Protein AF-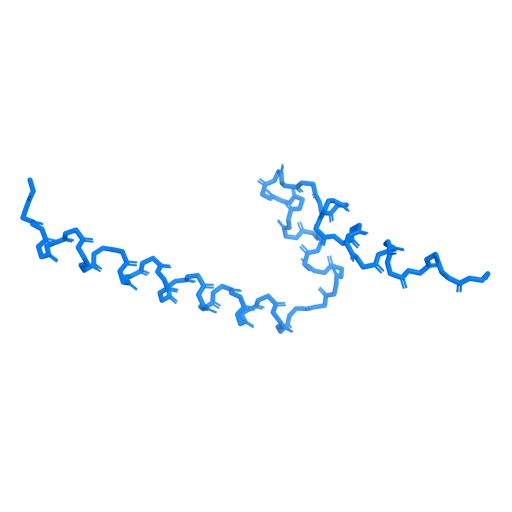A0A378PHV1-F1 (afdb_monomer)

Sequence (57 aa):
MSESKLNEQIKKFDELQDSMHEAEKNRTLEEQVAYLKSQGIDPSKSYAKWDDDQEEE

Solvent-accessible surface area (backbone atoms only — not comparable to full-atom values): 3475 Å² total; per-residue (Å²): 132,59,70,68,60,52,53,54,49,51,52,52,51,52,57,49,50,54,53,51,52,55,56,52,71,76,44,55,71,70,56,50,44,52,50,32,47,74,72,74,40,69,47,65,71,72,50,44,72,62,57,67,75,66,80,80,136

Organism: NCBI:txid29433

Secondary structure (DSSP, 8-state):
--HHHHHHHHHHHHHHHHHHHHHHHTS-HHHHHHHHHHTT--THHHHHHHHGGG---

Structure (mmCIF, N/CA/C/O backbone):
data_AF-A0A378PHV1-F1
#
_entry.id   AF-A0A378PHV1-F1
#
loop_
_atom_site.group_PDB
_atom_site.id
_atom_site.type_symbol
_atom_site.label_atom_id
_atom_site.label_alt_id
_atom_site.label_comp_id
_atom_site.label_asym_id
_atom_site.label_entity_id
_atom_site.label_seq_id
_atom_site.pdbx_PDB_ins_code
_atom_site.Cartn_x
_atom_site.Cartn_y
_atom_site.Cartn_z
_atom_site.occupancy
_atom_site.B_iso_or_equiv
_atom_site.auth_seq_id
_atom_site.auth_comp_id
_atom_site.auth_asym_id
_atom_site.auth_atom_id
_atom_site.pdbx_PDB_model_num
ATOM 1 N N . MET A 1 1 ? -12.008 7.927 24.524 1.00 59.19 1 MET A N 1
ATOM 2 C CA . MET A 1 1 ? -12.726 7.009 23.611 1.00 59.19 1 MET A CA 1
ATOM 3 C C . MET A 1 1 ? -12.874 5.671 24.318 1.00 59.19 1 MET A C 1
ATOM 5 O O . MET A 1 1 ? -11.987 5.344 25.089 1.00 59.19 1 MET A O 1
ATOM 9 N N . SER A 1 2 ? -13.982 4.951 24.131 1.00 76.38 2 SER A N 1
ATOM 10 C CA . SER A 1 2 ? -14.153 3.601 24.699 1.00 76.38 2 SER A CA 1
ATOM 11 C C . SER A 1 2 ? -13.168 2.630 24.033 1.00 76.38 2 SER A C 1
ATOM 13 O O . SER A 1 2 ? -13.043 2.667 22.809 1.00 76.38 2 SER A O 1
ATOM 15 N N . GLU A 1 3 ? -12.495 1.773 24.809 1.00 79.25 3 GLU A N 1
ATOM 16 C CA . GLU A 1 3 ? -11.590 0.724 24.295 1.00 79.25 3 GLU A CA 1
ATOM 17 C C . GLU A 1 3 ? -12.281 -0.190 23.273 1.00 79.25 3 GLU A C 1
ATOM 19 O O . GLU A 1 3 ? -11.684 -0.563 22.268 1.00 79.25 3 GLU A O 1
ATOM 24 N N . SER A 1 4 ? -13.573 -0.476 23.457 1.00 82.19 4 SER A N 1
ATOM 25 C CA . SER A 1 4 ? -14.352 -1.282 22.507 1.00 82.19 4 SER A CA 1
ATOM 26 C C . SER A 1 4 ? -14.476 -0.601 21.139 1.00 82.19 4 SER A C 1
ATOM 28 O O . SER A 1 4 ? -14.343 -1.261 20.112 1.00 82.19 4 SER A O 1
ATOM 30 N N . LYS A 1 5 ? -14.633 0.728 21.105 1.00 87.25 5 LYS A N 1
ATOM 31 C CA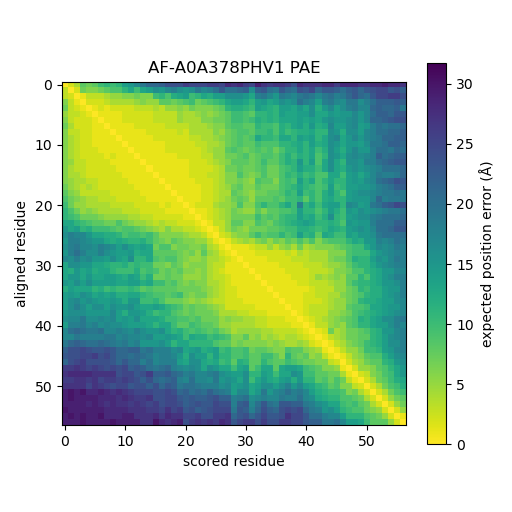 . LYS A 1 5 ? -14.709 1.487 19.848 1.00 87.25 5 LYS A CA 1
ATOM 32 C C . LYS A 1 5 ? -13.358 1.545 19.128 1.00 87.25 5 LYS A C 1
ATOM 34 O O . LYS A 1 5 ? -13.323 1.575 17.901 1.00 87.25 5 LYS A O 1
ATOM 39 N N . LEU A 1 6 ? -12.261 1.555 19.887 1.00 89.69 6 LEU A N 1
ATOM 40 C CA . LEU A 1 6 ? -10.909 1.489 19.334 1.00 89.69 6 LEU A CA 1
ATOM 41 C C . LEU A 1 6 ? -10.643 0.113 18.708 1.00 89.69 6 LEU A C 1
ATOM 43 O O . LEU A 1 6 ? -10.199 0.046 17.567 1.00 89.69 6 LEU A O 1
ATOM 47 N N . ASN A 1 7 ? -11.001 -0.971 19.401 1.00 90.12 7 ASN A N 1
ATOM 48 C CA . ASN A 1 7 ? -10.852 -2.333 18.881 1.00 90.12 7 ASN A CA 1
ATOM 49 C C . ASN A 1 7 ? -11.696 -2.574 17.620 1.00 90.12 7 ASN A C 1
ATOM 51 O O . ASN A 1 7 ? -11.226 -3.195 16.671 1.00 90.12 7 ASN A O 1
ATOM 55 N N . GLU A 1 8 ? -12.918 -2.039 17.565 1.00 90.50 8 GLU A N 1
ATOM 56 C CA . GLU A 1 8 ? -13.743 -2.086 16.350 1.00 90.50 8 GLU A CA 1
ATOM 57 C C . GLU A 1 8 ? -13.126 -1.313 15.180 1.00 90.50 8 GLU A C 1
ATOM 59 O O . GLU A 1 8 ? -13.254 -1.735 14.032 1.00 90.50 8 GLU A O 1
ATOM 64 N N . GLN A 1 9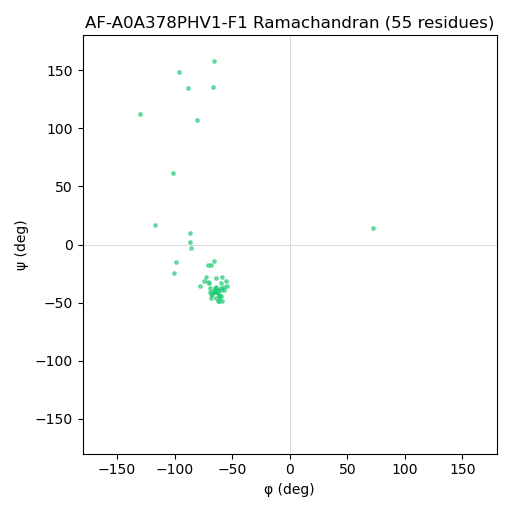 ? -12.470 -0.179 15.442 1.00 91.25 9 GLN A N 1
ATOM 65 C CA . GLN A 1 9 ? -11.765 0.564 14.398 1.00 91.25 9 GLN A CA 1
ATOM 66 C C . GLN A 1 9 ? -10.550 -0.201 13.883 1.00 91.25 9 GLN A C 1
ATOM 68 O O . GLN A 1 9 ? -10.374 -0.266 12.672 1.00 91.25 9 GLN A O 1
ATOM 73 N N . ILE A 1 10 ? -9.761 -0.809 14.771 1.00 92.50 10 ILE A N 1
ATOM 74 C CA . ILE A 1 10 ? -8.606 -1.633 14.388 1.00 92.50 10 ILE A CA 1
ATOM 75 C C . ILE A 1 10 ? -9.062 -2.790 13.496 1.00 92.50 10 ILE A C 1
ATOM 77 O O . ILE A 1 10 ? -8.569 -2.930 12.384 1.00 92.50 10 ILE A O 1
ATOM 81 N N . LYS A 1 11 ? -10.106 -3.520 13.906 1.00 92.25 11 LYS A N 1
ATOM 82 C CA . LYS A 1 11 ? -10.661 -4.633 13.123 1.00 92.25 11 LYS A CA 1
ATOM 83 C C . LYS A 1 11 ? -11.102 -4.216 11.714 1.00 92.25 11 LYS A C 1
ATOM 85 O O . LYS A 1 11 ? -10.920 -4.966 10.764 1.00 92.25 11 LYS A O 1
ATOM 90 N N . LYS A 1 12 ? -11.657 -3.010 11.563 1.00 91.81 12 LYS A N 1
ATOM 91 C CA . LYS A 1 12 ? -12.033 -2.461 10.248 1.00 91.81 12 LYS A CA 1
ATOM 92 C C . LYS A 1 12 ? -10.827 -2.098 9.385 1.00 91.81 12 LYS A C 1
ATOM 94 O O . LYS A 1 12 ? -10.924 -2.188 8.167 1.00 91.81 12 LYS A O 1
ATOM 99 N N . PHE A 1 13 ? -9.726 -1.655 9.991 1.00 90.44 13 PHE A N 1
ATOM 100 C CA . PHE A 1 13 ? -8.485 -1.412 9.258 1.00 90.44 13 PHE A CA 1
ATOM 101 C C . PHE A 1 13 ? -7.859 -2.720 8.778 1.00 90.44 13 PHE A C 1
ATOM 103 O O . PHE A 1 13 ? -7.443 -2.776 7.625 1.00 90.44 13 PHE A O 1
ATOM 110 N N . ASP A 1 14 ? -7.872 -3.765 9.606 1.00 89.12 14 ASP A N 1
ATOM 111 C CA . ASP A 1 14 ? -7.381 -5.0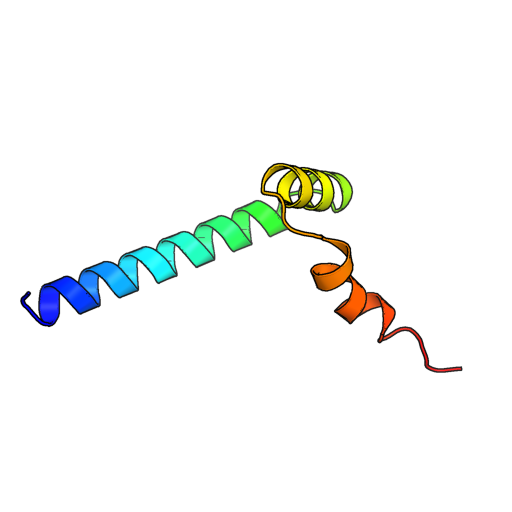92 9.220 1.00 89.12 14 ASP A CA 1
ATOM 112 C C . ASP A 1 14 ? -8.197 -5.662 8.043 1.00 89.12 14 ASP A C 1
ATOM 114 O O . ASP A 1 14 ? -7.636 -6.033 7.016 1.00 89.12 14 ASP A O 1
ATOM 118 N N . GLU A 1 15 ? -9.534 -5.619 8.129 1.00 90.38 15 GLU A N 1
ATOM 119 C CA . GLU A 1 15 ? -10.432 -6.059 7.045 1.00 90.38 15 GLU A CA 1
ATOM 120 C C . GLU A 1 15 ? -10.216 -5.265 5.741 1.00 90.38 15 GLU A C 1
ATOM 122 O O . GLU A 1 15 ? -10.282 -5.821 4.641 1.00 90.38 15 GLU A O 1
ATOM 127 N N . LEU A 1 16 ? -9.940 -3.960 5.844 1.00 88.25 16 LEU A N 1
ATOM 128 C CA . LEU A 1 16 ? -9.630 -3.122 4.687 1.00 88.25 16 LEU A CA 1
ATOM 129 C C . LEU A 1 16 ? -8.276 -3.493 4.069 1.00 88.25 16 LEU A C 1
ATOM 131 O O . LEU A 1 16 ? -8.166 -3.561 2.845 1.00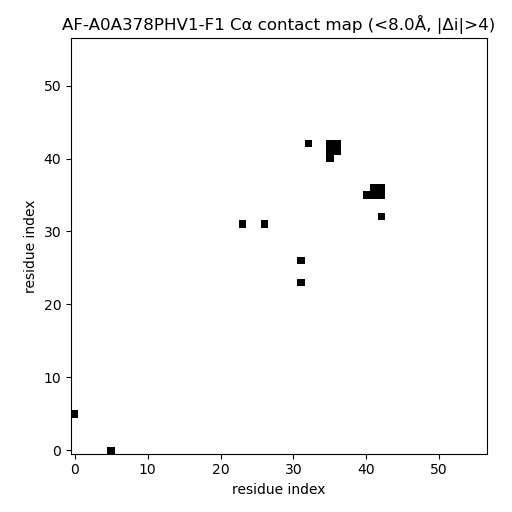 88.25 16 LEU A O 1
ATOM 135 N N . GLN A 1 17 ? -7.263 -3.736 4.901 1.00 82.06 17 GLN A N 1
ATOM 136 C CA . GLN A 1 17 ? -5.934 -4.140 4.455 1.00 82.06 17 GLN A CA 1
ATOM 137 C C . GLN A 1 17 ? -5.992 -5.462 3.683 1.00 82.06 17 GLN A C 1
ATOM 139 O O . GLN A 1 17 ? -5.429 -5.551 2.592 1.00 82.06 17 GLN A O 1
ATOM 144 N N . ASP A 1 18 ? -6.728 -6.448 4.196 1.00 81.00 18 ASP A N 1
ATOM 145 C CA . ASP A 1 18 ? -6.898 -7.746 3.537 1.00 81.00 18 ASP A CA 1
ATOM 146 C C . ASP A 1 18 ? -7.581 -7.601 2.169 1.00 81.00 18 ASP A C 1
ATOM 148 O O . ASP A 1 18 ? -7.121 -8.164 1.174 1.00 81.00 18 ASP A O 1
ATOM 152 N N . SER A 1 19 ? -8.633 -6.778 2.086 1.00 81.06 19 SER A N 1
ATOM 153 C CA . SER A 1 19 ? -9.335 -6.518 0.823 1.00 81.06 19 SER A CA 1
ATOM 154 C C . SER A 1 19 ? -8.448 -5.812 -0.208 1.00 81.06 19 SER A C 1
ATOM 156 O O . SER A 1 19 ? -8.490 -6.142 -1.396 1.00 81.06 19 SER A O 1
ATOM 158 N N . MET A 1 20 ? -7.616 -4.863 0.228 1.00 78.00 20 MET A N 1
ATOM 159 C CA . MET A 1 20 ? -6.646 -4.205 -0.649 1.00 78.00 20 MET A CA 1
ATOM 160 C C . MET A 1 20 ? -5.573 -5.185 -1.133 1.00 78.00 20 MET A C 1
ATOM 162 O O . MET A 1 20 ? -5.248 -5.181 -2.319 1.00 78.00 20 MET A O 1
ATOM 166 N N . HIS A 1 21 ? -5.086 -6.067 -0.257 1.00 76.50 21 HIS A N 1
ATOM 167 C CA . HIS A 1 21 ? -4.095 -7.082 -0.609 1.00 76.50 21 HIS A CA 1
ATOM 168 C C . HIS A 1 21 ? -4.637 -8.100 -1.627 1.00 76.50 21 HIS A C 1
ATOM 170 O O . HIS A 1 21 ? -3.960 -8.450 -2.596 1.00 76.50 21 HIS A O 1
ATOM 176 N N . GLU A 1 22 ? -5.889 -8.537 -1.472 1.00 74.88 22 GLU A N 1
ATOM 177 C CA . GLU A 1 22 ? -6.553 -9.411 -2.445 1.00 74.88 22 GLU A CA 1
ATOM 178 C C . GLU A 1 22 ? -6.770 -8.710 -3.797 1.00 74.88 22 GLU A C 1
ATOM 180 O O . GLU A 1 22 ? -6.554 -9.303 -4.858 1.00 74.88 22 GLU A O 1
ATOM 185 N N . ALA A 1 23 ? -7.148 -7.430 -3.782 1.00 74.69 23 ALA A N 1
ATOM 186 C CA . ALA A 1 23 ? -7.295 -6.639 -5.000 1.00 74.69 23 ALA A CA 1
ATOM 187 C C . ALA A 1 23 ? -5.956 -6.439 -5.733 1.00 74.69 23 ALA A C 1
ATOM 189 O O . ALA A 1 23 ? -5.926 -6.476 -6.964 1.00 74.69 23 ALA A O 1
ATOM 190 N N . GLU A 1 24 ? -4.852 -6.264 -5.003 1.00 66.75 24 GLU A N 1
ATOM 191 C CA . GLU A 1 24 ? -3.500 -6.185 -5.567 1.00 66.75 24 GLU A CA 1
ATOM 192 C C . GLU A 1 24 ? -3.062 -7.511 -6.196 1.00 66.75 24 GLU A C 1
ATOM 194 O O . GLU A 1 24 ? -2.524 -7.503 -7.302 1.00 66.75 24 GLU A O 1
ATOM 199 N N . LYS A 1 25 ? -3.379 -8.652 -5.569 1.00 68.00 25 LYS A N 1
ATOM 200 C CA . LYS A 1 25 ? -3.080 -9.989 -6.112 1.00 68.00 25 LYS A CA 1
ATOM 201 C C . LYS A 1 25 ? -3.726 -10.248 -7.482 1.00 68.00 25 LYS A C 1
ATOM 203 O O . LYS A 1 25 ? -3.190 -11.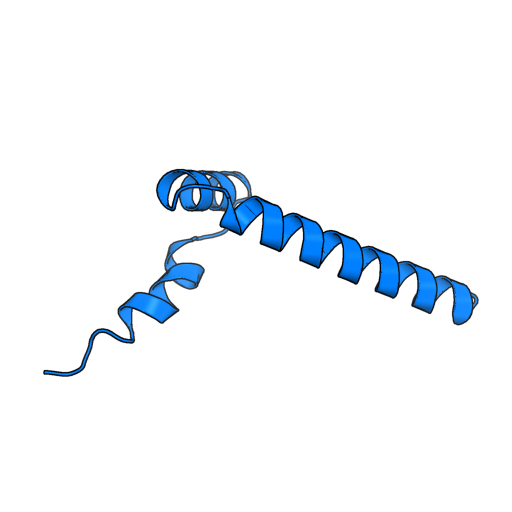021 -8.271 1.00 68.00 25 LYS A O 1
ATOM 208 N N . ASN A 1 26 ? -4.856 -9.601 -7.770 1.00 69.38 26 ASN A N 1
ATOM 209 C CA . ASN A 1 26 ? -5.569 -9.723 -9.045 1.00 69.38 26 ASN A CA 1
ATOM 210 C C . ASN A 1 26 ? -5.063 -8.765 -10.140 1.00 69.38 26 ASN A C 1
ATOM 212 O O . ASN A 1 26 ? -5.564 -8.816 -11.264 1.00 69.38 26 ASN A O 1
ATOM 216 N N . ARG A 1 27 ? -4.099 -7.887 -9.835 1.00 72.88 27 ARG A N 1
ATOM 217 C CA . ARG A 1 27 ? -3.492 -6.955 -10.797 1.00 72.88 27 ARG A CA 1
ATOM 218 C C . ARG A 1 27 ? -2.198 -7.521 -11.363 1.00 72.88 27 ARG A C 1
ATOM 220 O O . ARG A 1 27 ? -1.457 -8.211 -10.665 1.00 72.88 27 ARG A O 1
ATOM 227 N N . THR A 1 28 ? -1.887 -7.176 -12.607 1.00 78.75 28 THR A N 1
ATOM 228 C CA . THR A 1 28 ? -0.568 -7.454 -13.194 1.00 78.75 28 THR A CA 1
ATOM 229 C C . THR A 1 28 ? 0.528 -6.652 -12.478 1.00 78.75 28 THR A C 1
ATOM 231 O O . THR A 1 28 ? 0.253 -5.618 -11.867 1.00 78.75 28 THR A O 1
ATOM 234 N N . LEU A 1 29 ? 1.789 -7.094 -12.557 1.00 74.50 29 LEU A N 1
ATOM 235 C CA . LEU A 1 29 ? 2.921 -6.378 -11.942 1.00 74.50 29 LEU A CA 1
ATOM 236 C C . LEU A 1 29 ? 3.035 -4.930 -12.446 1.00 74.50 29 LEU A C 1
ATOM 238 O O . LEU A 1 29 ? 3.288 -4.016 -11.665 1.00 74.50 29 LEU A O 1
ATOM 242 N N . GLU A 1 30 ? 2.786 -4.702 -13.736 1.00 75.00 30 GLU A N 1
ATOM 243 C CA . GLU A 1 30 ? 2.801 -3.368 -14.345 1.00 75.00 30 GLU A CA 1
ATOM 244 C C . GLU A 1 30 ? 1.727 -2.451 -13.738 1.00 75.00 30 GLU A C 1
ATOM 246 O O . GLU A 1 30 ? 1.999 -1.293 -13.41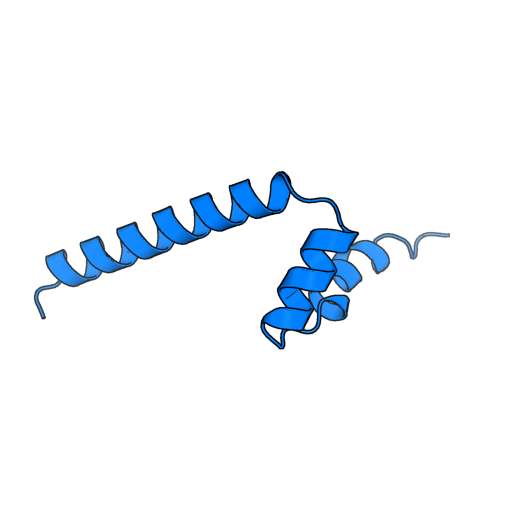2 1.00 75.00 30 GLU A O 1
ATOM 251 N N . GLU A 1 31 ? 0.523 -2.980 -13.510 1.00 79.19 31 GLU A N 1
ATOM 252 C CA . GLU A 1 31 ? -0.581 -2.254 -12.874 1.00 79.19 31 GLU A CA 1
ATOM 253 C C . GLU A 1 31 ? -0.323 -1.987 -11.386 1.00 79.19 31 GLU A C 1
ATOM 255 O O . GLU A 1 31 ? -0.653 -0.908 -10.889 1.00 79.19 31 GLU A O 1
ATOM 260 N N . GLN A 1 32 ? 0.296 -2.933 -10.672 1.00 78.69 32 GLN A N 1
ATOM 261 C CA . GLN A 1 32 ? 0.705 -2.747 -9.277 1.00 78.69 32 GLN A CA 1
ATOM 262 C C . GLN A 1 32 ? 1.770 -1.642 -9.158 1.00 78.69 32 GLN A C 1
ATOM 264 O O . GLN A 1 32 ? 1.632 -0.725 -8.347 1.00 78.69 32 GLN A O 1
ATOM 269 N N . VAL A 1 33 ? 2.785 -1.654 -10.028 1.00 80.50 33 VAL A N 1
ATOM 270 C CA . VAL A 1 33 ? 3.832 -0.620 -10.096 1.00 80.50 33 VAL A CA 1
ATOM 271 C C . VAL A 1 33 ? 3.243 0.753 -10.428 1.00 80.50 33 VAL A C 1
ATOM 273 O O . VAL A 1 33 ? 3.612 1.749 -9.798 1.00 80.50 33 VAL A O 1
ATOM 276 N N . ALA A 1 34 ? 2.327 0.834 -11.397 1.00 81.56 34 ALA A N 1
ATOM 277 C CA . ALA A 1 34 ? 1.660 2.083 -11.763 1.00 81.56 34 ALA A CA 1
ATOM 278 C C . ALA A 1 34 ? 0.802 2.631 -10.611 1.00 81.56 34 ALA A C 1
ATOM 280 O O . ALA A 1 34 ? 0.829 3.833 -10.334 1.00 81.56 34 ALA A O 1
ATOM 281 N N . TYR A 1 35 ? 0.093 1.752 -9.901 1.00 82.06 35 TYR A N 1
ATOM 282 C CA . TYR A 1 35 ? -0.692 2.116 -8.728 1.00 82.06 35 TYR A CA 1
ATOM 283 C C . TYR A 1 35 ? 0.189 2.668 -7.601 1.00 82.06 35 TYR A C 1
ATOM 285 O O . TYR A 1 35 ? -0.078 3.768 -7.119 1.00 82.06 35 TYR A O 1
ATOM 293 N N . LEU A 1 36 ? 1.283 1.991 -7.245 1.00 82.25 36 LEU A N 1
ATOM 294 C CA . LEU A 1 36 ? 2.215 2.457 -6.210 1.00 82.25 36 LEU A CA 1
ATOM 295 C C . LEU A 1 36 ? 2.828 3.820 -6.564 1.00 82.25 36 LEU A C 1
ATOM 297 O O . LEU A 1 36 ? 2.799 4.740 -5.745 1.00 82.25 36 LEU A O 1
ATOM 301 N N . LYS A 1 37 ? 3.263 3.999 -7.819 1.00 82.56 37 LYS A N 1
ATOM 302 C CA . LYS A 1 37 ? 3.761 5.293 -8.318 1.00 82.56 37 LYS A CA 1
ATOM 303 C C . LYS A 1 37 ? 2.702 6.393 -8.225 1.00 82.56 37 LYS A C 1
ATOM 305 O O . LYS A 1 37 ? 3.035 7.515 -7.853 1.00 82.56 37 LYS A O 1
ATOM 310 N N . SER A 1 38 ? 1.433 6.084 -8.511 1.00 82.69 38 SER A N 1
ATOM 311 C CA . SER A 1 38 ? 0.326 7.049 -8.386 1.00 82.69 38 SER A CA 1
ATOM 312 C C . SER A 1 38 ? 0.086 7.506 -6.944 1.00 82.69 38 SER A C 1
ATOM 314 O O . SER A 1 38 ? -0.354 8.630 -6.723 1.00 82.69 38 SER A O 1
ATOM 316 N N . GLN A 1 39 ? 0.406 6.654 -5.966 1.00 82.12 39 GLN A N 1
ATOM 317 C CA . GLN A 1 39 ? 0.322 6.962 -4.538 1.00 82.12 39 GLN A CA 1
ATOM 318 C C . GLN A 1 39 ? 1.598 7.640 -4.003 1.00 82.12 39 GLN A C 1
ATOM 320 O O . GLN A 1 39 ? 1.693 7.910 -2.809 1.00 82.12 39 GLN A O 1
ATOM 325 N N . GLY A 1 40 ? 2.591 7.914 -4.861 1.00 81.62 40 GLY A N 1
ATOM 326 C CA . GLY A 1 40 ? 3.886 8.468 -4.455 1.00 81.62 40 GLY A CA 1
ATOM 327 C C . GLY A 1 40 ? 4.780 7.472 -3.710 1.00 81.62 40 GLY A C 1
ATOM 328 O O . GLY A 1 40 ? 5.760 7.875 -3.085 1.00 81.62 40 GLY A O 1
ATOM 329 N N . ILE A 1 41 ? 4.447 6.180 -3.763 1.00 77.62 41 ILE A N 1
ATOM 330 C CA . ILE A 1 41 ? 5.233 5.096 -3.178 1.00 77.62 41 ILE A CA 1
ATOM 331 C C . ILE A 1 41 ? 6.243 4.634 -4.224 1.00 77.62 41 ILE A C 1
ATOM 333 O O . ILE A 1 41 ? 5.899 4.449 -5.390 1.00 77.62 41 ILE A O 1
ATOM 337 N N . ASP A 1 42 ? 7.493 4.445 -3.808 1.00 77.56 42 ASP A N 1
ATOM 338 C CA . ASP A 1 42 ? 8.541 3.895 -4.662 1.00 77.56 42 ASP A CA 1
ATOM 339 C C . ASP A 1 42 ? 8.425 2.359 -4.718 1.00 77.56 42 ASP A C 1
ATOM 341 O O . ASP A 1 42 ? 8.757 1.690 -3.733 1.00 77.56 42 ASP A O 1
ATOM 345 N N . PRO A 1 43 ? 7.965 1.778 -5.844 1.00 69.62 43 PRO A N 1
ATOM 346 C CA . PRO A 1 43 ? 7.759 0.339 -5.960 1.00 69.62 43 PRO A CA 1
ATOM 347 C C . PRO A 1 43 ? 9.073 -0.442 -6.008 1.00 69.62 43 PRO A C 1
ATOM 349 O O . PRO A 1 43 ? 9.055 -1.641 -5.742 1.00 69.62 43 PRO A O 1
ATOM 352 N N . SER A 1 44 ? 10.209 0.209 -6.302 1.00 70.19 44 SER A N 1
ATOM 353 C CA . SER A 1 44 ? 11.512 -0.466 -6.319 1.00 70.19 44 SER A CA 1
ATOM 354 C C . SER A 1 44 ? 11.840 -1.071 -4.957 1.00 70.19 44 SER A C 1
ATOM 356 O O . SER A 1 44 ? 12.383 -2.161 -4.895 1.00 70.19 44 SER A O 1
ATOM 358 N N . LYS A 1 45 ? 11.407 -0.447 -3.856 1.00 65.81 45 LYS A N 1
ATOM 359 C CA . LYS A 1 45 ? 11.600 -0.977 -2.499 1.00 65.81 45 LYS A CA 1
ATOM 360 C C . LYS A 1 45 ? 10.705 -2.172 -2.178 1.00 65.81 45 LYS A C 1
ATOM 362 O O . LYS A 1 45 ? 11.076 -2.993 -1.346 1.00 65.81 45 LYS A O 1
ATOM 367 N N . SER A 1 46 ? 9.535 -2.258 -2.810 1.00 63.03 46 SER A N 1
ATOM 368 C CA . SER A 1 46 ? 8.588 -3.358 -2.604 1.00 63.03 46 SER A CA 1
ATOM 369 C C . SER A 1 46 ? 9.008 -4.624 -3.352 1.00 63.03 46 SER A C 1
ATOM 371 O O . SER A 1 46 ? 8.824 -5.715 -2.822 1.00 63.03 46 SER A O 1
ATOM 373 N N . TYR A 1 47 ? 9.601 -4.479 -4.544 1.00 59.47 47 TYR A N 1
ATOM 374 C CA . TYR A 1 47 ? 10.073 -5.603 -5.366 1.00 59.47 47 TYR A CA 1
ATOM 375 C C . TYR A 1 47 ? 11.577 -5.888 -5.241 1.00 59.47 47 TYR A C 1
ATOM 377 O O . TYR A 1 47 ? 11.987 -6.990 -5.578 1.00 59.47 47 TYR A O 1
ATOM 385 N N . ALA A 1 48 ? 12.389 -4.976 -4.687 1.00 59.19 48 ALA A N 1
ATOM 386 C CA . ALA A 1 48 ? 13.805 -5.243 -4.384 1.00 59.19 48 ALA A CA 1
ATOM 387 C C . ALA A 1 48 ? 13.980 -6.481 -3.496 1.00 59.19 48 ALA A C 1
ATOM 389 O O . ALA A 1 48 ? 14.928 -7.232 -3.657 1.00 59.19 48 ALA A O 1
ATOM 390 N N . LYS A 1 49 ? 13.004 -6.760 -2.625 1.00 55.34 49 LYS A N 1
ATOM 391 C CA . LYS A 1 49 ? 13.000 -7.961 -1.784 1.00 55.34 49 LYS A CA 1
ATOM 392 C C . LYS A 1 49 ? 12.858 -9.275 -2.572 1.00 55.34 49 LYS A C 1
ATOM 394 O O . LYS A 1 49 ? 13.032 -10.330 -1.983 1.00 55.34 49 LYS A O 1
ATOM 399 N N . TRP A 1 50 ? 12.477 -9.222 -3.850 1.00 55.22 50 TRP A N 1
ATOM 400 C CA . TRP A 1 50 ? 12.443 -10.376 -4.759 1.00 55.22 50 TRP A CA 1
ATOM 401 C C . TRP A 1 50 ? 13.654 -10.420 -5.699 1.00 55.22 50 TRP A C 1
ATOM 403 O O . TRP A 1 50 ? 14.011 -11.508 -6.137 1.00 55.22 50 TRP A O 1
ATOM 413 N N . ASP A 1 51 ? 14.293 -9.277 -5.977 1.00 54.12 51 ASP A N 1
ATOM 414 C CA . ASP A 1 51 ? 15.581 -9.229 -6.690 1.00 54.12 51 ASP A CA 1
ATOM 415 C C . ASP A 1 51 ? 16.747 -9.679 -5.786 1.00 54.12 51 ASP A C 1
ATOM 417 O O . ASP A 1 51 ? 17.676 -10.318 -6.271 1.00 54.12 51 ASP A O 1
ATOM 421 N N . ASP A 1 52 ? 16.674 -9.437 -4.470 1.00 55.50 52 ASP A N 1
ATOM 422 C CA . ASP A 1 52 ? 17.681 -9.903 -3.498 1.00 55.50 52 ASP A CA 1
ATOM 423 C C . ASP A 1 52 ? 17.690 -11.444 -3.326 1.00 55.50 52 ASP A C 1
ATOM 425 O O . ASP A 1 52 ? 18.685 -12.004 -2.872 1.00 55.50 52 ASP A O 1
ATOM 429 N N . ASP A 1 53 ? 16.625 -12.150 -3.736 1.00 53.94 53 ASP A N 1
ATOM 430 C CA . ASP A 1 53 ? 16.560 -13.626 -3.775 1.00 53.94 53 ASP A CA 1
ATOM 431 C C . ASP A 1 53 ? 17.131 -14.207 -5.100 1.00 53.94 53 ASP A C 1
ATOM 433 O O . ASP A 1 53 ? 16.963 -15.394 -5.402 1.00 53.94 53 ASP A O 1
ATOM 437 N N . GLN A 1 54 ? 17.788 -13.383 -5.930 1.00 52.16 54 GLN A N 1
ATOM 438 C CA . GLN A 1 54 ? 18.479 -13.797 -7.164 1.00 52.16 54 GLN A CA 1
ATOM 439 C C . GLN A 1 54 ? 20.001 -13.545 -7.143 1.00 52.16 54 GLN A C 1
ATOM 441 O O . GLN A 1 54 ? 20.638 -13.614 -8.191 1.00 52.16 54 GLN A O 1
ATOM 446 N N . GLU A 1 55 ? 20.614 -13.329 -5.973 1.00 57.94 55 GLU A N 1
ATOM 447 C CA . GLU A 1 55 ? 22.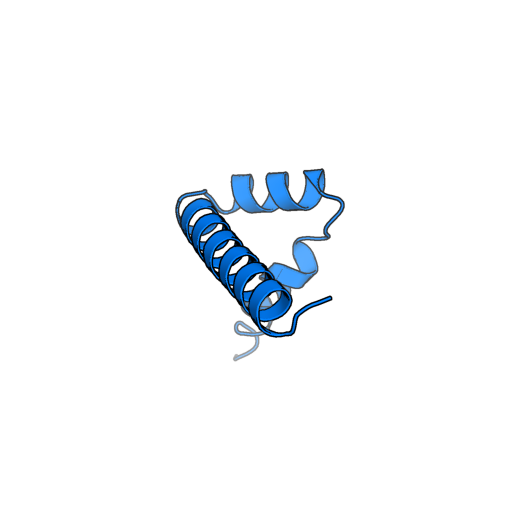076 -13.429 -5.804 1.00 57.94 55 GLU A CA 1
ATOM 448 C C . GLU A 1 55 ? 22.484 -14.766 -5.148 1.00 57.94 55 GLU A C 1
ATOM 450 O O . GLU A 1 55 ? 23.101 -14.794 -4.086 1.00 57.94 55 GLU A O 1
ATOM 455 N N . GLU A 1 56 ? 22.181 -15.898 -5.795 1.00 51.88 56 GLU A N 1
ATOM 456 C CA . GLU A 1 56 ? 22.951 -17.138 -5.601 1.00 51.88 56 GLU A CA 1
ATOM 457 C C . GLU A 1 56 ? 23.359 -17.743 -6.964 1.00 51.88 56 GLU A C 1
ATOM 459 O O . GLU A 1 56 ? 22.515 -18.235 -7.714 1.00 51.88 56 GLU A O 1
ATOM 464 N N . GLU A 1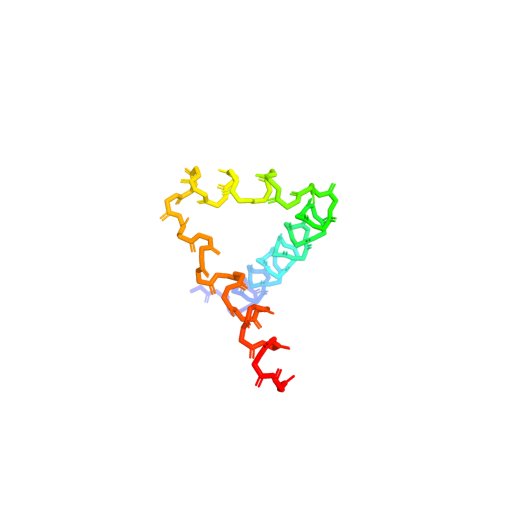 57 ? 24.686 -17.701 -7.187 1.00 48.47 57 GLU A N 1
ATOM 465 C CA . GLU A 1 57 ? 25.571 -18.172 -8.288 1.00 48.47 57 GLU A CA 1
ATOM 466 C C . GLU A 1 57 ? 25.920 -17.222 -9.451 1.00 48.47 57 GLU A C 1
ATOM 468 O O . GLU A 1 57 ? 25.180 -17.123 -10.454 1.00 48.47 57 GLU A O 1
#

Radius of gyration: 16.37 Å; Cα contacts (8 Å, |Δi|>4): 9; chains: 1; bounding box: 40×27×39 Å

pLDDT: mean 74.99, std 12.39, range [48.47, 92.5]

Foldseek 3Di:
DDPVVVVVVVVVVVVVVVVVVVVLVPDDPVVNCVVCVVVVHHCCVVCVVVVVVPPDD

Mean predicted aligned error: 11.1 Å